Protein AF-A0A2N5FUZ9-F1 (afdb_monomer_lite)

Radius of gyration: 16.36 Å; chains: 1; bounding box: 33×52×41 Å

Structure (mmCIF, N/CA/C/O backbone):
data_AF-A0A2N5FUZ9-F1
#
_entry.id   AF-A0A2N5FUZ9-F1
#
loop_
_atom_site.group_PDB
_atom_site.id
_atom_site.type_symbol
_atom_site.label_atom_id
_atom_site.label_alt_id
_atom_site.label_comp_id
_atom_site.label_asym_id
_atom_site.label_entity_id
_atom_site.label_seq_id
_atom_site.pdbx_PDB_ins_code
_atom_site.Cartn_x
_atom_site.Cartn_y
_atom_site.Cartn_z
_atom_site.occupancy
_atom_site.B_iso_or_equiv
_atom_site.auth_seq_id
_atom_site.auth_comp_id
_atom_site.auth_asym_id
_atom_site.auth_atom_id
_atom_site.pdbx_PDB_model_num
ATOM 1 N N . MET A 1 1 ? 13.082 -1.047 24.560 1.00 42.88 1 MET A N 1
ATOM 2 C CA . MET A 1 1 ? 12.020 -1.036 23.529 1.00 42.88 1 MET A CA 1
ATOM 3 C C . MET A 1 1 ? 10.783 -0.417 24.151 1.00 42.88 1 MET A C 1
ATOM 5 O O . MET A 1 1 ? 10.277 -0.977 25.110 1.00 42.88 1 MET A O 1
ATOM 9 N N . THR A 1 2 ? 10.341 0.747 23.681 1.00 47.66 2 THR A N 1
ATOM 10 C CA . THR A 1 2 ? 9.095 1.366 24.156 1.00 47.66 2 THR A CA 1
ATOM 11 C C . THR A 1 2 ? 7.919 0.586 23.573 1.00 47.66 2 THR A C 1
ATOM 13 O O . THR A 1 2 ? 7.825 0.445 22.353 1.00 47.66 2 THR A O 1
ATOM 16 N N . THR A 1 3 ? 7.054 0.036 24.418 1.00 59.03 3 THR A N 1
ATOM 17 C CA . THR A 1 3 ? 5.822 -0.632 23.990 1.00 59.03 3 THR A CA 1
ATOM 18 C C . THR A 1 3 ? 4.867 0.409 23.402 1.00 59.03 3 THR A C 1
ATOM 20 O O . THR A 1 3 ? 4.526 1.395 24.051 1.00 59.03 3 THR A O 1
ATOM 23 N N . MET A 1 4 ? 4.473 0.237 22.136 1.00 74.44 4 MET A N 1
ATOM 24 C CA . MET A 1 4 ? 3.447 1.079 21.511 1.00 74.44 4 MET A CA 1
ATOM 25 C C . MET A 1 4 ? 2.072 0.623 22.007 1.00 74.44 4 MET A C 1
ATOM 27 O O . MET A 1 4 ? 1.635 -0.475 21.668 1.00 74.44 4 MET A O 1
ATOM 31 N N . ASN A 1 5 ? 1.395 1.461 22.795 1.00 84.19 5 ASN A N 1
ATOM 32 C CA . ASN A 1 5 ? -0.000 1.238 23.178 1.00 84.19 5 ASN A CA 1
ATOM 33 C C . ASN A 1 5 ? -0.912 1.654 22.021 1.00 84.19 5 ASN A C 1
ATOM 35 O O . ASN A 1 5 ? -1.182 2.839 21.838 1.00 84.19 5 ASN A O 1
ATOM 39 N N . LEU A 1 6 ? -1.344 0.671 21.233 1.00 90.31 6 LEU A N 1
ATOM 40 C CA . LEU A 1 6 ? -2.254 0.854 20.104 1.00 90.31 6 LEU A CA 1
ATOM 41 C C . LEU A 1 6 ? -3.660 0.407 20.491 1.00 90.31 6 LEU A C 1
ATOM 43 O O . LEU A 1 6 ? -3.822 -0.565 21.231 1.00 90.31 6 LEU A O 1
ATOM 47 N N . SER A 1 7 ? -4.679 1.095 19.984 1.00 93.56 7 SER A N 1
ATOM 48 C CA . SER A 1 7 ? -6.065 0.749 20.285 1.00 93.56 7 SER A CA 1
ATOM 49 C C . SER A 1 7 ? -6.430 -0.642 19.755 1.00 93.56 7 SER A C 1
ATOM 51 O O . SER A 1 7 ? -5.967 -1.082 18.697 1.00 93.56 7 SER A O 1
ATOM 53 N N . ASN A 1 8 ? -7.339 -1.327 20.455 1.00 93.94 8 ASN A N 1
ATOM 54 C CA . ASN A 1 8 ? -7.900 -2.598 19.985 1.00 93.94 8 ASN A CA 1
ATOM 55 C C . ASN A 1 8 ? -8.555 -2.446 18.604 1.00 93.94 8 ASN A C 1
ATOM 57 O O . ASN A 1 8 ? -8.457 -3.334 17.758 1.00 93.94 8 ASN A O 1
ATOM 61 N N . GLU A 1 9 ? -9.193 -1.298 18.348 1.00 94.00 9 GLU A N 1
ATOM 62 C CA . GLU A 1 9 ? -9.798 -1.001 17.052 1.00 94.00 9 GLU A CA 1
ATOM 63 C C . GLU A 1 9 ? -8.745 -0.932 15.935 1.00 94.00 9 GLU A C 1
ATOM 65 O O . GLU A 1 9 ? -8.957 -1.496 14.857 1.00 94.00 9 GLU A O 1
ATOM 70 N N . PHE A 1 10 ? -7.609 -0.273 16.180 1.00 94.56 10 PHE A N 1
ATOM 71 C CA . PHE A 1 10 ? -6.491 -0.256 15.242 1.00 94.56 10 PHE A CA 1
ATOM 72 C C . PHE A 1 10 ? -5.941 -1.662 15.016 1.00 94.56 10 PHE A C 1
ATOM 74 O O . PHE A 1 10 ? -5.839 -2.094 13.867 1.00 94.56 10 PHE A O 1
ATOM 81 N N . MET A 1 11 ? -5.636 -2.392 16.092 1.00 95.88 11 MET A N 1
ATOM 82 C CA . MET A 1 11 ? -5.024 -3.718 16.002 1.00 95.88 11 MET A CA 1
ATOM 83 C C . MET A 1 11 ? -5.903 -4.700 15.227 1.00 95.88 11 MET A C 1
ATOM 85 O O . MET A 1 11 ? -5.398 -5.406 14.355 1.00 95.88 11 MET A O 1
ATOM 89 N N . ASN A 1 12 ? -7.220 -4.680 15.441 1.00 96.06 12 ASN A N 1
ATOM 90 C CA . ASN A 1 12 ? -8.159 -5.509 14.683 1.00 96.06 12 ASN A CA 1
ATOM 91 C C . ASN A 1 12 ? -8.089 -5.229 13.174 1.00 96.06 12 ASN A C 1
ATOM 93 O O . ASN A 1 12 ? -7.949 -6.153 12.370 1.00 96.06 12 ASN A O 1
ATOM 97 N N . LYS A 1 13 ? -8.122 -3.953 12.770 1.00 97.31 13 LYS A N 1
ATOM 98 C CA . LYS A 1 13 ? -8.004 -3.557 11.353 1.00 97.31 13 LYS A CA 1
ATOM 99 C C . LYS A 1 13 ? -6.634 -3.914 10.781 1.00 97.31 13 LYS A C 1
ATOM 101 O O . LYS A 1 13 ? -6.542 -4.390 9.650 1.00 97.31 13 LYS A O 1
ATOM 106 N N . TYR A 1 14 ? -5.577 -3.711 11.563 1.00 96.81 14 TYR A N 1
ATOM 107 C CA . TYR A 1 14 ? -4.216 -4.058 11.184 1.00 96.81 14 TYR A CA 1
ATOM 108 C C . TYR A 1 14 ? -4.074 -5.560 10.924 1.00 96.81 14 TYR A C 1
ATOM 110 O O . TYR A 1 14 ? -3.522 -5.929 9.894 1.00 96.81 14 TYR A O 1
ATOM 118 N N . TYR A 1 15 ? -4.604 -6.431 11.789 1.00 97.44 15 TYR A N 1
ATOM 119 C CA . TYR A 1 15 ? -4.518 -7.881 11.593 1.00 97.44 15 TYR A CA 1
ATOM 120 C C . TYR A 1 15 ? -5.253 -8.351 10.338 1.00 97.44 15 TYR A C 1
ATOM 122 O O . TYR A 1 15 ? -4.710 -9.160 9.587 1.00 97.44 15 TYR A O 1
ATOM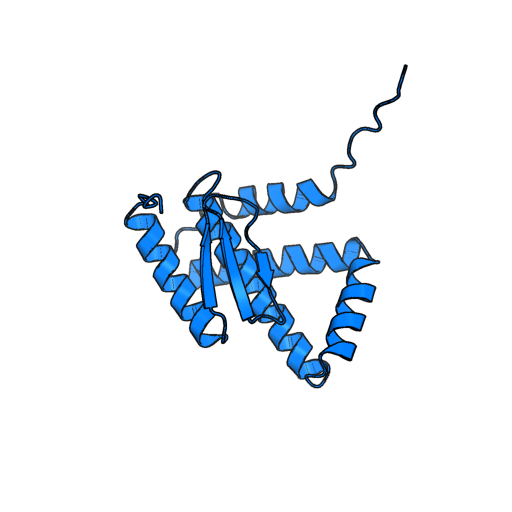 130 N N . ILE A 1 16 ? -6.430 -7.789 10.056 1.00 97.75 16 ILE A N 1
ATOM 131 C CA . ILE A 1 16 ? -7.162 -8.064 8.812 1.00 97.75 16 ILE A CA 1
ATOM 132 C C . ILE A 1 16 ? -6.282 -7.752 7.592 1.00 97.75 16 ILE A C 1
ATOM 134 O O . ILE A 1 16 ? -6.102 -8.592 6.710 1.00 97.75 16 ILE A O 1
ATOM 138 N N . LEU A 1 17 ? -5.684 -6.559 7.552 1.00 98.00 17 LEU A N 1
ATOM 139 C CA . LEU A 1 17 ? -4.818 -6.145 6.444 1.00 98.00 17 LEU A CA 1
ATOM 140 C C . LEU A 1 17 ? -3.478 -6.899 6.419 1.00 98.00 17 LEU A C 1
ATOM 142 O O . LEU A 1 17 ? -2.946 -7.177 5.344 1.00 98.00 17 LEU A O 1
ATOM 146 N N . LYS A 1 18 ? -2.951 -7.303 7.577 1.00 97.88 18 LYS A N 1
ATOM 147 C CA . LYS A 1 18 ? -1.745 -8.129 7.699 1.00 97.88 18 LYS A CA 1
ATOM 148 C C . LYS A 1 18 ? -1.938 -9.505 7.070 1.00 97.88 18 LYS A C 1
ATOM 150 O O . LYS A 1 18 ? -1.037 -9.974 6.380 1.00 97.88 18 LYS A O 1
ATOM 155 N N . GLU A 1 19 ? -3.100 -10.130 7.234 1.00 97.88 19 GLU A N 1
ATOM 156 C CA . GLU A 1 19 ? -3.388 -11.405 6.566 1.00 97.88 19 GLU A CA 1
ATOM 157 C C . GLU A 1 19 ? -3.467 -11.249 5.041 1.00 97.88 19 GLU A C 1
ATOM 159 O O . GLU A 1 19 ? -3.026 -12.130 4.298 1.00 97.88 19 GLU A O 1
ATOM 164 N N . VAL A 1 20 ? -3.947 -10.102 4.550 1.00 97.38 20 VAL A N 1
ATOM 165 C CA . VAL A 1 20 ? -3.881 -9.768 3.118 1.00 97.38 20 VAL A CA 1
ATOM 166 C C . VAL A 1 20 ? -2.424 -9.623 2.666 1.00 97.38 20 VAL A C 1
ATOM 168 O O . VAL A 1 20 ? -2.037 -10.243 1.676 1.00 97.38 20 VAL A O 1
ATOM 171 N N . ALA A 1 21 ? -1.600 -8.875 3.407 1.00 97.38 21 ALA A N 1
ATOM 172 C CA . ALA A 1 21 ? -0.172 -8.713 3.120 1.00 97.38 21 ALA A CA 1
ATOM 173 C C . ALA A 1 21 ? 0.553 -10.067 3.056 1.00 97.38 21 ALA A C 1
ATOM 175 O O . ALA A 1 21 ? 1.256 -10.360 2.086 1.00 97.38 21 ALA A O 1
ATOM 176 N N . LYS A 1 22 ? 0.302 -10.934 4.044 1.00 96.94 22 LYS A N 1
ATOM 177 C CA . LYS A 1 22 ? 0.872 -12.281 4.140 1.00 96.94 22 LYS A CA 1
ATOM 178 C C . LYS A 1 22 ? 0.509 -13.139 2.931 1.00 96.94 22 LYS A C 1
ATOM 180 O O . LYS A 1 22 ? 1.392 -13.745 2.333 1.00 96.94 22 LYS A O 1
ATOM 185 N N . LYS A 1 23 ? -0.760 -13.133 2.504 1.00 95.81 23 LYS A N 1
ATOM 186 C CA . LYS A 1 23 ? -1.211 -13.824 1.277 1.00 95.81 23 LYS A CA 1
ATOM 187 C C . LYS A 1 23 ? -0.527 -13.297 0.012 1.00 95.81 23 LYS A C 1
ATOM 189 O O . LYS A 1 23 ? -0.366 -14.031 -0.959 1.00 95.81 23 LYS A O 1
ATOM 194 N N . MET A 1 24 ? -0.108 -12.033 0.012 1.00 94.06 24 MET A N 1
ATOM 195 C CA . MET A 1 24 ? 0.657 -11.430 -1.081 1.00 94.06 24 MET A CA 1
ATOM 196 C C . MET A 1 24 ? 2.166 -11.706 -0.993 1.00 94.06 24 MET A C 1
ATOM 198 O O . MET A 1 24 ? 2.890 -11.335 -1.919 1.00 94.06 24 MET A O 1
ATOM 202 N N . GLY A 1 25 ? 2.626 -12.368 0.073 1.00 94.62 25 GLY A N 1
ATOM 203 C CA . GLY A 1 25 ? 4.031 -12.669 0.337 1.00 94.62 25 GLY A CA 1
ATOM 204 C C . GLY A 1 25 ? 4.796 -11.524 0.999 1.00 94.62 25 GLY A C 1
ATOM 205 O O . GLY A 1 25 ? 6.011 -11.475 0.858 1.00 94.62 25 GLY A O 1
ATOM 206 N N . TYR A 1 26 ? 4.107 -10.594 1.671 1.00 96.94 26 TYR A N 1
ATOM 207 C CA . TYR A 1 26 ? 4.722 -9.461 2.363 1.00 96.94 26 TYR A CA 1
ATOM 208 C C . TYR A 1 26 ? 4.686 -9.639 3.883 1.00 96.94 26 TYR A C 1
ATOM 210 O O . TYR A 1 26 ? 3.669 -10.029 4.460 1.00 96.94 26 TYR A O 1
ATOM 218 N N . LYS A 1 27 ? 5.792 -9.286 4.538 1.00 96.75 27 LYS A N 1
ATOM 219 C CA . LYS A 1 27 ? 5.875 -9.094 5.990 1.00 96.75 27 LYS A CA 1
ATOM 220 C C . LYS A 1 27 ? 5.504 -7.653 6.338 1.00 96.75 27 LYS A C 1
ATOM 222 O O . LYS A 1 27 ? 5.754 -6.741 5.557 1.00 96.75 27 LYS A O 1
ATOM 227 N N . THR A 1 28 ? 4.918 -7.437 7.512 1.00 96.62 28 THR A N 1
ATOM 228 C CA . THR A 1 28 ? 4.472 -6.111 7.962 1.00 96.62 28 THR A CA 1
ATOM 229 C C . THR A 1 28 ? 5.162 -5.705 9.260 1.00 96.62 28 THR A C 1
ATOM 231 O O . THR A 1 28 ? 5.353 -6.534 10.154 1.00 96.62 28 THR A O 1
ATOM 234 N N . ILE A 1 29 ? 5.524 -4.429 9.368 1.00 94.38 29 ILE A N 1
ATOM 235 C CA . ILE A 1 29 ? 6.200 -3.837 10.527 1.00 94.38 29 ILE A CA 1
ATOM 236 C C . ILE A 1 29 ? 5.446 -2.566 10.919 1.00 94.38 29 ILE A C 1
ATOM 238 O O . ILE A 1 29 ? 5.168 -1.736 10.060 1.00 94.38 29 ILE A O 1
ATOM 242 N N . ILE A 1 30 ? 5.120 -2.400 12.203 1.00 93.25 30 ILE A N 1
ATOM 243 C CA . ILE A 1 30 ? 4.532 -1.155 12.721 1.00 93.25 30 ILE A CA 1
ATOM 244 C C . ILE A 1 30 ? 5.650 -0.254 13.247 1.00 93.25 30 ILE A C 1
ATOM 246 O O . ILE A 1 30 ? 6.561 -0.723 13.929 1.00 93.25 30 ILE A O 1
ATOM 250 N N . THR A 1 31 ? 5.561 1.043 12.963 1.00 91.44 31 THR A N 1
ATOM 251 C CA . THR A 1 31 ? 6.496 2.068 13.439 1.00 91.44 31 THR A CA 1
ATOM 252 C C . THR A 1 31 ? 5.757 3.328 13.892 1.00 91.44 31 THR A C 1
ATOM 254 O O . THR A 1 31 ? 4.720 3.689 13.341 1.00 91.44 31 THR A O 1
ATOM 257 N N . ASN A 1 32 ? 6.315 4.048 14.864 1.00 87.44 32 ASN A N 1
ATOM 258 C CA . ASN A 1 32 ? 5.880 5.398 15.241 1.00 87.44 32 ASN A CA 1
ATOM 259 C C . ASN A 1 32 ? 6.721 6.507 14.577 1.00 87.44 32 ASN A C 1
ATOM 261 O O . ASN A 1 32 ? 6.561 7.682 14.896 1.00 87.44 32 ASN A O 1
ATOM 265 N N . ARG A 1 33 ? 7.632 6.144 13.667 1.00 83.25 33 ARG A N 1
ATOM 266 C CA . ARG A 1 33 ? 8.548 7.053 12.963 1.00 83.25 33 ARG A CA 1
ATOM 267 C C . ARG A 1 33 ? 8.435 6.883 11.453 1.00 83.25 33 ARG A C 1
ATOM 269 O O . ARG A 1 33 ? 8.149 5.789 10.976 1.00 83.25 33 ARG A O 1
ATOM 276 N N . GLY A 1 34 ? 8.743 7.948 10.714 1.00 84.94 34 GLY A N 1
ATOM 277 C CA . GLY A 1 34 ? 8.797 7.919 9.249 1.00 84.94 34 GLY A CA 1
ATOM 278 C C . GLY A 1 34 ? 7.432 7.731 8.584 1.00 84.94 34 GLY A C 1
ATOM 279 O O . GLY A 1 34 ? 6.395 7.768 9.245 1.00 84.94 34 GLY A O 1
ATOM 280 N N . VAL A 1 35 ? 7.436 7.558 7.265 1.00 88.38 35 VAL A N 1
ATOM 281 C CA . VAL A 1 35 ? 6.236 7.320 6.447 1.00 88.38 35 VAL A CA 1
ATOM 282 C C . VAL A 1 35 ? 5.939 5.829 6.317 1.00 88.38 35 VAL A C 1
ATOM 284 O O . VAL A 1 35 ? 6.847 5.009 6.466 1.00 88.38 35 VAL A O 1
ATOM 287 N N . SER A 1 36 ? 4.681 5.471 6.056 1.00 91.44 36 SER A N 1
ATOM 288 C CA . SER A 1 36 ? 4.379 4.122 5.574 1.00 91.44 36 SER A CA 1
ATOM 289 C C . SER A 1 36 ? 5.002 3.930 4.191 1.00 91.44 36 SER A C 1
ATOM 291 O O . SER A 1 36 ? 5.075 4.886 3.421 1.00 91.44 36 SER A O 1
ATOM 293 N N . PHE A 1 37 ? 5.503 2.731 3.901 1.00 93.12 37 PHE A N 1
ATOM 294 C CA . PHE A 1 37 ? 6.067 2.416 2.587 1.00 93.12 37 PHE A CA 1
ATOM 295 C C . PHE A 1 37 ? 6.107 0.909 2.328 1.00 93.12 37 PHE A C 1
ATOM 297 O O . PHE A 1 37 ? 6.257 0.097 3.248 1.00 93.12 37 PHE A O 1
ATOM 304 N N . CYS A 1 38 ? 6.050 0.541 1.051 1.00 93.06 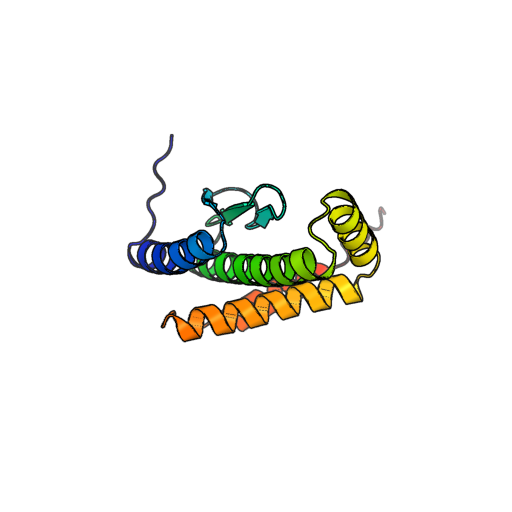38 CYS A N 1
ATOM 305 C CA . CYS A 1 38 ? 6.193 -0.823 0.568 1.00 93.06 38 CYS A CA 1
ATOM 306 C C . CYS A 1 38 ? 7.563 -1.063 -0.082 1.00 93.06 38 CYS A C 1
ATOM 308 O O . CYS A 1 38 ? 7.844 -0.627 -1.199 1.00 93.06 38 CYS A O 1
ATOM 310 N N . GLY A 1 39 ? 8.404 -1.858 0.576 1.00 91.50 39 GLY A N 1
ATOM 311 C CA . GLY A 1 39 ? 9.620 -2.412 -0.006 1.00 91.50 39 GLY A CA 1
ATOM 312 C C . GLY A 1 39 ? 9.290 -3.530 -0.994 1.00 91.50 39 GLY A C 1
ATOM 313 O O . GLY A 1 39 ? 9.182 -4.699 -0.627 1.00 91.50 39 GLY A O 1
ATOM 314 N N . HIS A 1 40 ? 9.126 -3.194 -2.274 1.00 88.31 40 HIS A N 1
ATOM 315 C CA . HIS A 1 40 ? 8.681 -4.153 -3.292 1.00 88.31 40 HIS A CA 1
ATOM 316 C C . HIS A 1 40 ? 9.592 -5.380 -3.456 1.00 88.31 40 HIS A C 1
ATOM 318 O O . HIS A 1 40 ? 9.094 -6.498 -3.617 1.00 88.31 40 HIS A O 1
ATOM 324 N N . LEU A 1 41 ? 10.911 -5.161 -3.416 1.00 87.69 41 LEU A N 1
ATOM 325 C CA . LEU A 1 41 ? 11.925 -6.206 -3.581 1.00 87.69 41 LEU A CA 1
ATOM 326 C C . LEU A 1 41 ? 12.268 -6.908 -2.264 1.00 87.69 41 LEU A C 1
ATOM 328 O O . LEU A 1 41 ? 12.572 -8.096 -2.283 1.00 87.69 41 LEU A O 1
ATOM 332 N N . THR A 1 42 ? 12.200 -6.194 -1.137 1.00 91.44 42 THR A N 1
ATOM 333 C CA . THR A 1 42 ? 12.425 -6.766 0.202 1.00 91.44 42 THR A CA 1
ATOM 334 C C . THR A 1 42 ? 11.203 -7.505 0.735 1.00 91.44 42 THR A C 1
ATOM 336 O O . THR A 1 42 ? 11.323 -8.265 1.687 1.00 91.44 42 THR A O 1
ATOM 339 N N . LYS A 1 43 ? 10.034 -7.310 0.110 1.00 93.19 43 LYS A N 1
ATOM 340 C CA . LYS A 1 43 ? 8.750 -7.886 0.524 1.00 93.19 43 LYS A CA 1
ATOM 341 C C . LYS A 1 43 ? 8.360 -7.499 1.951 1.00 93.19 43 LYS A C 1
ATOM 343 O O . LYS A 1 43 ? 7.746 -8.278 2.677 1.00 93.19 43 LYS A O 1
ATOM 348 N N . GLU A 1 44 ? 8.659 -6.262 2.332 1.00 96.44 44 GLU A N 1
ATOM 349 C CA . GLU A 1 44 ? 8.278 -5.699 3.628 1.00 96.44 44 GLU A CA 1
ATOM 350 C C . GLU A 1 44 ? 7.405 -4.454 3.451 1.00 96.44 44 GLU A C 1
ATOM 352 O O . GLU A 1 44 ? 7.646 -3.635 2.567 1.00 96.44 44 GLU A O 1
ATOM 357 N N . ILE A 1 45 ? 6.382 -4.315 4.293 1.00 97.19 45 ILE A N 1
ATOM 358 C CA . ILE A 1 45 ? 5.534 -3.125 4.387 1.00 97.19 45 ILE A CA 1
ATOM 359 C C . ILE A 1 45 ? 5.732 -2.518 5.768 1.00 97.19 45 ILE A C 1
ATOM 361 O O . ILE A 1 45 ? 5.481 -3.170 6.786 1.00 97.19 45 ILE A O 1
ATOM 365 N N . THR A 1 46 ? 6.139 -1.258 5.799 1.00 96.06 46 THR A N 1
ATOM 366 C CA . THR A 1 46 ? 6.198 -0.468 7.025 1.00 96.06 46 THR A CA 1
ATOM 367 C C . THR A 1 46 ? 4.908 0.328 7.160 1.00 96.06 46 THR A C 1
ATOM 369 O O . THR A 1 46 ? 4.525 1.042 6.238 1.00 96.06 46 THR A O 1
ATOM 372 N N . VAL A 1 47 ? 4.243 0.210 8.308 1.00 95.06 47 VAL A N 1
ATOM 373 C CA . VAL A 1 47 ? 2.996 0.902 8.646 1.00 95.06 47 VAL A CA 1
ATOM 374 C C . VAL A 1 47 ? 3.286 1.922 9.735 1.00 95.06 47 VAL A C 1
ATOM 376 O O . VAL A 1 47 ? 3.602 1.561 10.871 1.00 95.06 47 VAL A O 1
ATOM 379 N N . SER A 1 48 ? 3.185 3.201 9.386 1.00 93.06 48 SER A N 1
ATOM 380 C CA . SER A 1 48 ? 3.430 4.301 10.311 1.00 93.06 48 SER A CA 1
ATOM 381 C C . SER A 1 48 ? 2.156 4.724 11.033 1.00 93.06 48 SER A C 1
ATOM 383 O O . SER A 1 48 ? 1.135 5.012 10.415 1.00 93.06 48 SER A O 1
ATOM 385 N N . VAL A 1 49 ? 2.233 4.827 12.359 1.00 90.44 49 VAL A N 1
ATOM 386 C CA . VAL A 1 49 ? 1.156 5.351 13.220 1.00 90.44 49 VAL A CA 1
ATOM 387 C C . VAL A 1 49 ? 1.502 6.718 13.821 1.00 90.44 49 VAL A C 1
ATOM 389 O O . VAL A 1 49 ? 0.880 7.147 14.786 1.00 90.44 49 VAL A O 1
ATOM 392 N N . ARG A 1 50 ? 2.487 7.428 13.246 1.00 83.00 50 ARG A N 1
ATOM 393 C CA . ARG A 1 50 ? 3.064 8.666 13.814 1.00 83.00 50 ARG A CA 1
ATOM 394 C C . ARG A 1 50 ? 2.061 9.798 14.074 1.00 83.00 50 ARG A C 1
ATOM 396 O O . ARG A 1 50 ? 2.264 10.587 14.984 1.00 83.00 50 ARG A O 1
ATOM 403 N N . ASN A 1 51 ? 1.016 9.896 13.253 1.00 76.12 51 ASN A N 1
ATOM 404 C CA . ASN A 1 51 ? 0.061 11.004 13.303 1.00 76.12 51 ASN A CA 1
ATOM 405 C C . ASN A 1 51 ? -1.240 10.575 13.980 1.00 76.12 51 ASN A C 1
ATOM 407 O O . ASN A 1 51 ? -1.656 11.157 14.977 1.00 76.12 51 ASN A O 1
ATOM 411 N N . LYS A 1 52 ? -1.909 9.576 13.391 1.00 84.19 52 LYS A N 1
ATOM 412 C CA . LYS A 1 52 ? -3.182 9.013 13.848 1.00 84.19 52 LYS A CA 1
ATOM 413 C C . LYS A 1 52 ? -3.278 7.563 13.394 1.00 84.19 52 LYS A C 1
ATOM 415 O O . LYS A 1 52 ? -2.989 7.262 12.237 1.00 84.19 52 LYS A O 1
ATOM 420 N N . GLU A 1 53 ? -3.776 6.692 14.262 1.00 87.56 53 GLU A N 1
ATOM 421 C CA . GLU A 1 53 ? -4.009 5.274 13.961 1.00 87.56 53 GLU A CA 1
ATOM 422 C C . GLU A 1 53 ? -4.896 5.060 12.726 1.00 87.56 53 GLU A C 1
ATOM 424 O O . GLU A 1 53 ? -4.601 4.219 11.879 1.00 87.56 53 GLU A O 1
ATOM 429 N N . ALA A 1 54 ? -5.959 5.862 12.584 1.00 86.50 54 ALA A N 1
ATOM 430 C CA . ALA A 1 54 ? -6.847 5.801 11.424 1.00 86.50 54 ALA A CA 1
ATOM 431 C C . ALA A 1 54 ? -6.095 6.057 10.107 1.00 86.50 54 ALA A C 1
ATOM 433 O O . ALA A 1 54 ? -6.291 5.323 9.139 1.00 86.50 54 ALA A O 1
ATOM 434 N N . ASN A 1 55 ? -5.188 7.040 10.095 1.00 91.75 55 ASN A N 1
ATOM 435 C CA . ASN A 1 55 ? -4.353 7.328 8.931 1.00 91.75 55 ASN A CA 1
ATOM 436 C C . ASN A 1 55 ? -3.382 6.174 8.668 1.00 91.75 55 ASN A C 1
ATOM 438 O O . ASN A 1 55 ? -3.229 5.778 7.523 1.00 91.75 55 ASN A O 1
ATOM 442 N N . GLY A 1 56 ? -2.814 5.563 9.714 1.00 93.94 56 GLY A N 1
ATOM 443 C CA . GLY A 1 56 ? -1.957 4.382 9.567 1.00 93.94 56 GLY A CA 1
ATOM 444 C C . GLY A 1 56 ? -2.661 3.207 8.877 1.00 93.94 56 GLY A C 1
ATOM 445 O O . GLY A 1 56 ? -2.068 2.549 8.029 1.00 93.94 56 GLY A O 1
ATOM 446 N N . ILE A 1 57 ? -3.949 2.970 9.159 1.00 96.69 57 ILE A N 1
ATOM 447 C CA . ILE A 1 57 ? -4.743 1.952 8.441 1.00 96.69 57 ILE A CA 1
ATOM 448 C C . ILE A 1 57 ? -4.988 2.344 6.979 1.00 96.69 57 ILE A C 1
ATOM 450 O O . ILE A 1 57 ? -4.965 1.482 6.099 1.00 96.69 57 ILE A O 1
ATOM 454 N N . PHE A 1 58 ? -5.223 3.628 6.703 1.00 97.06 58 PHE A N 1
ATOM 455 C CA . PHE A 1 58 ? -5.436 4.115 5.339 1.00 97.06 58 PHE A CA 1
ATOM 456 C C . PHE A 1 58 ? -4.162 4.019 4.498 1.00 97.06 58 PHE A C 1
ATOM 458 O O . PHE A 1 58 ? -4.212 3.470 3.397 1.00 97.06 58 PHE A O 1
ATOM 465 N N . GLU A 1 59 ? -3.033 4.468 5.048 1.00 96.44 59 GLU A N 1
ATOM 466 C CA . GLU A 1 59 ? -1.703 4.330 4.457 1.00 96.44 59 GLU A CA 1
ATOM 467 C C . GLU A 1 59 ? -1.342 2.846 4.271 1.00 96.44 59 GLU A C 1
ATOM 469 O O . GLU A 1 59 ? -0.879 2.451 3.209 1.00 96.44 59 GLU A O 1
ATOM 474 N N . PHE A 1 60 ? -1.645 1.965 5.231 1.00 97.69 60 PHE A N 1
ATOM 475 C CA . PHE A 1 60 ? -1.390 0.532 5.052 1.00 97.69 60 PHE A CA 1
ATOM 476 C C . PHE A 1 60 ? -2.201 -0.065 3.887 1.00 97.69 60 PHE A C 1
ATOM 478 O O . PHE A 1 60 ? -1.676 -0.823 3.069 1.00 97.69 60 PHE A O 1
ATOM 485 N N . ALA A 1 61 ? -3.480 0.297 3.764 1.00 98.19 61 ALA A N 1
ATOM 486 C CA . ALA A 1 61 ? -4.293 -0.130 2.628 1.00 98.19 61 ALA A CA 1
ATOM 487 C C . ALA A 1 61 ? -3.772 0.431 1.291 1.00 98.19 61 ALA A C 1
ATOM 489 O O . ALA A 1 61 ? -3.839 -0.269 0.278 1.00 98.19 61 ALA A O 1
ATOM 490 N N . HIS A 1 62 ? -3.239 1.656 1.292 1.00 97.94 62 HIS A N 1
ATOM 491 C CA . HIS A 1 62 ? -2.558 2.258 0.145 1.00 97.94 62 HIS A CA 1
ATOM 492 C C . HIS A 1 62 ? -1.325 1.439 -0.278 1.00 97.94 62 HIS A C 1
ATOM 494 O O . HIS A 1 62 ? -1.240 1.013 -1.432 1.00 97.94 62 HIS A O 1
ATOM 500 N N . GLU A 1 63 ? -0.451 1.079 0.668 1.00 97.88 63 GLU A N 1
ATOM 501 C CA . GLU A 1 63 ? 0.735 0.256 0.392 1.00 97.88 63 GLU A CA 1
ATOM 502 C C . GLU A 1 63 ? 0.386 -1.127 -0.181 1.00 97.88 63 GLU A C 1
ATOM 504 O O . GLU A 1 63 ? 1.057 -1.628 -1.087 1.00 97.88 63 GLU A O 1
ATOM 509 N N . LEU A 1 64 ? -0.710 -1.741 0.278 1.00 98.06 64 LEU A N 1
ATOM 510 C CA . LEU A 1 64 ? -1.222 -2.989 -0.305 1.00 98.06 64 LEU A CA 1
ATOM 511 C C . LEU A 1 64 ? -1.717 -2.805 -1.749 1.00 98.06 64 LEU A C 1
ATOM 513 O O . LEU A 1 64 ? -1.595 -3.721 -2.574 1.00 98.06 64 LEU A O 1
ATOM 517 N N . GLY A 1 65 ? -2.233 -1.619 -2.079 1.00 97.88 65 GLY A N 1
ATOM 518 C CA . GLY A 1 65 ? -2.515 -1.201 -3.450 1.00 97.88 65 GLY A CA 1
ATOM 519 C C . GLY A 1 65 ? -1.264 -1.266 -4.326 1.00 97.88 65 GLY A C 1
ATOM 520 O O . GLY A 1 65 ? -1.288 -1.917 -5.380 1.00 97.88 65 GLY A O 1
ATOM 521 N N . HIS A 1 66 ? -0.149 -0.709 -3.848 1.00 96.56 66 HIS A N 1
ATOM 522 C CA . HIS A 1 66 ? 1.137 -0.797 -4.537 1.00 96.56 66 HIS A CA 1
ATOM 523 C C . HIS A 1 66 ? 1.676 -2.223 -4.635 1.00 96.56 66 HIS A C 1
ATOM 525 O O . HIS A 1 66 ? 2.130 -2.625 -5.707 1.00 96.56 66 HIS A O 1
ATOM 531 N N . CYS A 1 67 ? 1.568 -3.041 -3.580 1.00 96.25 67 CYS A N 1
ATOM 532 C CA . CYS A 1 67 ? 1.946 -4.459 -3.643 1.00 96.25 67 CYS A CA 1
ATOM 533 C C . CYS A 1 67 ? 1.234 -5.177 -4.802 1.00 96.25 67 CYS A C 1
ATOM 535 O O . CYS A 1 67 ? 1.833 -5.992 -5.511 1.00 96.25 67 CYS A O 1
ATOM 537 N N . LYS A 1 68 ? -0.053 -4.872 -5.019 1.00 95.12 68 LYS A N 1
ATOM 538 C CA . LYS A 1 68 ? -0.858 -5.488 -6.080 1.00 95.12 68 LYS A CA 1
ATOM 539 C C . LYS A 1 68 ? -0.421 -5.020 -7.467 1.00 95.12 68 LYS A C 1
ATOM 541 O O . LYS A 1 68 ? -0.323 -5.845 -8.378 1.00 95.12 68 LYS A O 1
ATOM 546 N N . GLN A 1 69 ? -0.154 -3.725 -7.633 1.00 94.69 69 GLN A N 1
ATOM 547 C CA . GLN A 1 69 ? 0.397 -3.173 -8.875 1.00 94.69 69 GLN A CA 1
ATOM 548 C C . GLN A 1 69 ? 1.763 -3.790 -9.193 1.00 94.69 69 GLN A C 1
ATOM 550 O O . GLN A 1 69 ? 1.974 -4.272 -10.307 1.00 94.69 69 GLN A O 1
ATOM 555 N N . PHE A 1 70 ? 2.655 -3.839 -8.198 1.00 93.62 70 PHE A N 1
ATOM 556 C CA . PHE A 1 70 ? 3.984 -4.422 -8.324 1.00 93.62 70 PHE A CA 1
ATOM 557 C C . PHE A 1 70 ? 3.910 -5.886 -8.746 1.00 93.62 70 PHE A C 1
ATOM 559 O O . PHE A 1 70 ? 4.542 -6.258 -9.724 1.00 93.62 70 PHE A O 1
ATOM 566 N N . ARG A 1 71 ? 3.089 -6.715 -8.085 1.00 92.00 71 ARG A N 1
ATOM 567 C CA . ARG A 1 71 ? 2.943 -8.134 -8.450 1.00 92.00 71 ARG A CA 1
ATOM 568 C C . ARG A 1 71 ? 2.480 -8.315 -9.897 1.00 92.00 71 ARG A C 1
ATOM 570 O O . ARG A 1 71 ? 3.002 -9.172 -10.600 1.00 92.00 71 ARG A O 1
ATOM 577 N N . LYS A 1 72 ? 1.533 -7.493 -10.362 1.00 92.56 72 LYS A N 1
ATOM 578 C CA . LYS A 1 72 ? 1.076 -7.529 -11.760 1.00 92.56 72 LYS A CA 1
ATOM 579 C C . LYS A 1 72 ? 2.214 -7.196 -12.732 1.00 92.56 72 LYS A C 1
ATOM 581 O O . LYS A 1 72 ? 2.326 -7.829 -13.776 1.00 92.56 72 LYS A O 1
ATOM 586 N N . ARG A 1 73 ? 3.051 -6.212 -12.394 1.00 92.81 73 ARG A N 1
ATOM 587 C CA . ARG A 1 73 ? 4.216 -5.807 -13.199 1.00 92.81 73 ARG A CA 1
ATOM 588 C C . ARG A 1 73 ? 5.330 -6.840 -13.175 1.00 92.81 73 ARG A C 1
ATOM 590 O O . ARG A 1 73 ? 5.871 -7.131 -14.228 1.00 92.81 73 ARG A O 1
ATOM 597 N N . TRP A 1 74 ? 5.610 -7.410 -12.007 1.00 91.31 74 TRP A N 1
ATOM 598 C CA . TRP A 1 74 ? 6.577 -8.485 -11.799 1.00 91.31 74 TRP A CA 1
ATOM 599 C C . TRP A 1 74 ? 6.320 -9.647 -12.758 1.00 91.31 74 TRP A C 1
ATOM 601 O O . TRP A 1 74 ? 7.199 -10.003 -13.532 1.00 91.31 74 TRP A O 1
ATOM 611 N N . ILE A 1 75 ? 5.074 -10.130 -12.797 1.00 90.69 75 ILE A N 1
ATOM 612 C CA . ILE A 1 75 ? 4.648 -11.199 -13.710 1.00 90.69 75 ILE A CA 1
ATOM 613 C C . ILE A 1 75 ? 4.745 -10.742 -15.173 1.00 90.69 75 ILE A C 1
ATOM 615 O O . ILE A 1 75 ? 5.282 -11.455 -16.012 1.00 90.69 75 ILE A O 1
ATOM 619 N N . LYS A 1 76 ? 4.248 -9.538 -15.496 1.00 92.00 76 LYS A N 1
ATOM 620 C CA . LYS A 1 76 ? 4.241 -9.022 -16.876 1.00 92.00 76 LYS A CA 1
ATOM 621 C C . LYS A 1 76 ? 5.649 -8.843 -17.461 1.00 92.00 76 LYS A C 1
ATOM 623 O O . LYS A 1 76 ? 5.818 -8.993 -18.664 1.00 92.00 76 LYS A O 1
ATOM 628 N N . LEU A 1 77 ? 6.618 -8.455 -16.636 1.00 91.19 77 LEU A N 1
ATOM 629 C CA . LEU A 1 77 ? 7.981 -8.109 -17.050 1.00 91.19 77 LEU A CA 1
ATOM 630 C C . LEU A 1 77 ? 8.976 -9.270 -16.877 1.00 91.19 77 LEU A C 1
ATOM 632 O O . LEU A 1 77 ? 10.163 -9.069 -17.102 1.00 91.19 77 LEU A O 1
ATOM 636 N N . GLY A 1 78 ? 8.508 -10.464 -16.498 1.00 90.19 78 GLY A N 1
ATOM 637 C CA . GLY A 1 78 ? 9.331 -11.677 -16.479 1.00 90.19 78 GLY A CA 1
ATOM 638 C C . GLY A 1 78 ? 10.143 -11.910 -15.204 1.00 90.19 78 GLY A C 1
ATOM 639 O O . GLY A 1 78 ? 11.115 -12.649 -15.245 1.00 90.19 78 GLY A O 1
ATOM 640 N N . GLU A 1 79 ? 9.760 -11.309 -14.075 1.00 88.62 79 GLU A N 1
ATOM 641 C CA . GLU A 1 79 ? 10.351 -11.579 -12.750 1.00 88.62 79 GLU A CA 1
ATOM 642 C C . GLU A 1 79 ? 11.860 -11.276 -12.598 1.00 88.62 79 GLU A C 1
ATOM 644 O O . GLU A 1 79 ? 12.487 -11.650 -11.605 1.00 88.62 79 GLU A O 1
ATOM 649 N N . ASP A 1 80 ? 12.448 -10.538 -13.539 1.00 91.00 80 ASP A N 1
ATOM 650 C CA . ASP A 1 80 ? 13.833 -10.081 -13.454 1.00 91.00 80 ASP A CA 1
ATOM 651 C C . ASP A 1 80 ? 13.938 -8.797 -12.608 1.00 91.00 80 ASP A C 1
ATOM 653 O O . ASP A 1 80 ? 13.260 -7.789 -12.850 1.00 91.00 80 ASP A O 1
ATOM 657 N N . LYS A 1 81 ? 14.810 -8.820 -11.591 1.00 89.12 81 LYS A N 1
ATOM 658 C CA . LYS A 1 81 ? 14.993 -7.695 -10.660 1.00 89.12 81 LYS A CA 1
ATOM 659 C C . LYS A 1 81 ? 15.530 -6.440 -11.346 1.00 89.12 81 LYS A C 1
ATOM 661 O O . LYS A 1 81 ? 15.122 -5.346 -10.956 1.00 89.12 81 LYS A O 1
ATOM 666 N N . GLU A 1 82 ? 16.431 -6.567 -12.312 1.00 91.88 82 GLU A N 1
ATOM 667 C CA . GLU A 1 82 ? 17.043 -5.425 -12.990 1.00 91.88 82 GLU A CA 1
ATOM 668 C C . GLU A 1 82 ? 16.079 -4.795 -13.996 1.00 91.88 82 GLU A C 1
ATOM 670 O O . GLU A 1 82 ? 15.922 -3.572 -13.985 1.00 91.88 82 GLU A O 1
ATOM 675 N N . ILE A 1 83 ? 15.321 -5.603 -14.748 1.00 91.69 83 ILE A N 1
ATOM 676 C CA . ILE A 1 83 ? 14.251 -5.099 -15.633 1.00 91.69 83 ILE A CA 1
ATOM 677 C C . ILE A 1 83 ? 13.213 -4.318 -14.821 1.00 91.69 83 ILE A C 1
ATOM 679 O O . ILE A 1 83 ? 12.799 -3.215 -15.188 1.00 91.69 83 ILE A O 1
ATOM 683 N N . ILE A 1 84 ? 12.813 -4.859 -13.671 1.00 90.75 84 ILE A N 1
ATOM 684 C CA . ILE A 1 84 ? 11.852 -4.212 -12.778 1.00 90.75 84 ILE A CA 1
ATOM 685 C C . ILE A 1 84 ? 12.412 -2.906 -12.214 1.00 90.75 84 ILE A C 1
ATOM 687 O O . ILE A 1 84 ? 11.723 -1.885 -12.243 1.00 90.75 84 ILE A O 1
ATOM 691 N N . LYS A 1 85 ? 13.661 -2.894 -11.736 1.00 90.75 85 LYS A N 1
ATOM 692 C CA . LYS A 1 85 ? 14.306 -1.659 -11.266 1.00 90.75 85 LYS A CA 1
ATOM 693 C C . LYS A 1 85 ? 14.357 -0.606 -12.369 1.00 90.75 85 LYS A C 1
ATOM 695 O O . LYS A 1 85 ? 14.044 0.552 -12.098 1.00 90.75 85 LYS A O 1
ATOM 700 N N . GLN A 1 86 ? 14.718 -0.990 -13.593 1.00 91.44 86 GLN A N 1
ATOM 701 C CA . GLN A 1 86 ? 14.760 -0.072 -14.727 1.00 91.44 86 GLN A CA 1
ATOM 702 C C . GLN A 1 86 ? 13.375 0.505 -15.036 1.00 91.44 86 GLN A C 1
ATOM 704 O O . GLN A 1 86 ? 13.242 1.723 -15.147 1.00 91.44 86 GLN A O 1
ATOM 709 N N . TYR A 1 87 ? 12.335 -0.333 -15.078 1.00 90.69 87 TYR A N 1
ATOM 710 C CA . TYR A 1 87 ? 10.960 0.118 -15.301 1.00 90.69 87 TYR A CA 1
ATOM 711 C C . TYR A 1 87 ? 10.534 1.191 -14.292 1.00 90.69 87 TYR A C 1
ATOM 713 O O . TYR A 1 87 ? 9.989 2.224 -14.679 1.00 90.69 87 TYR A O 1
ATOM 721 N N . TYR A 1 88 ? 10.794 0.971 -12.999 1.00 87.38 88 TYR A N 1
ATOM 722 C CA . TYR A 1 88 ? 10.434 1.937 -11.960 1.00 87.38 88 TYR A CA 1
ATOM 723 C C . TYR A 1 88 ? 11.255 3.232 -12.075 1.00 87.38 88 TYR A C 1
ATOM 725 O O . TYR A 1 88 ? 10.672 4.311 -12.008 1.00 87.38 88 TYR A O 1
ATOM 733 N N . ARG A 1 89 ? 12.562 3.151 -12.379 1.00 88.75 89 ARG A N 1
ATOM 734 C CA . ARG A 1 89 ? 13.395 4.342 -12.653 1.00 88.75 89 ARG A CA 1
ATOM 735 C C . ARG A 1 89 ? 12.857 5.176 -13.813 1.00 88.75 89 ARG A C 1
ATOM 737 O O . ARG A 1 89 ? 12.888 6.399 -13.748 1.00 88.75 89 ARG A O 1
ATOM 744 N N . GLU A 1 90 ? 12.400 4.542 -14.888 1.00 89.19 90 GLU A N 1
ATOM 745 C CA . GLU A 1 90 ? 11.830 5.247 -16.041 1.00 89.19 90 GLU A CA 1
ATOM 746 C C . GLU A 1 90 ? 10.441 5.811 -15.746 1.00 89.19 90 GLU A C 1
ATOM 748 O O . GLU A 1 90 ? 10.130 6.935 -16.142 1.00 89.19 90 GLU A O 1
ATOM 753 N N . ARG A 1 91 ? 9.609 5.060 -15.020 1.00 87.12 91 ARG A N 1
ATOM 754 C CA . ARG A 1 91 ? 8.285 5.507 -14.584 1.00 87.12 91 ARG A CA 1
ATOM 755 C C . ARG A 1 91 ? 8.380 6.749 -13.699 1.00 87.12 91 ARG A C 1
ATOM 757 O O . ARG A 1 91 ? 7.628 7.693 -13.934 1.00 87.12 91 ARG A O 1
ATOM 764 N N . ASP A 1 92 ? 9.333 6.786 -12.772 1.00 85.94 92 ASP A N 1
ATOM 765 C CA . ASP A 1 92 ? 9.519 7.902 -11.837 1.00 85.94 92 ASP A CA 1
ATOM 766 C C . ASP A 1 92 ? 10.033 9.188 -12.518 1.00 85.94 92 ASP A C 1
ATOM 768 O O . ASP A 1 92 ? 9.873 10.279 -11.973 1.00 85.94 92 ASP A O 1
ATOM 772 N N . LYS A 1 93 ? 10.567 9.111 -13.750 1.00 88.00 93 LYS A N 1
ATOM 773 C CA . LYS A 1 93 ? 10.890 10.307 -14.559 1.00 88.00 93 LYS A CA 1
ATOM 774 C C . LYS A 1 93 ? 9.640 11.065 -15.017 1.00 88.00 93 LYS A C 1
ATOM 776 O O . LYS A 1 93 ? 9.720 12.251 -15.327 1.00 88.00 93 LYS A O 1
ATOM 781 N N . SER A 1 94 ? 8.487 10.398 -15.090 1.00 89.94 94 SER A N 1
ATOM 782 C CA . SER A 1 94 ? 7.223 11.009 -15.499 1.00 89.94 94 SER A CA 1
ATOM 783 C C . SER A 1 94 ? 6.333 11.254 -14.286 1.00 89.94 94 SER A C 1
ATOM 785 O O . SER A 1 94 ? 5.699 10.331 -13.772 1.00 89.94 94 SER A O 1
ATOM 787 N N . LYS A 1 95 ? 6.213 12.526 -13.882 1.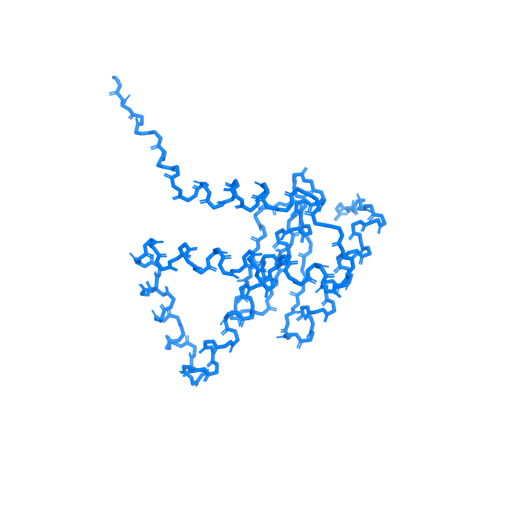00 87.31 95 LYS A N 1
ATOM 788 C CA . LYS A 1 95 ? 5.321 12.942 -12.785 1.00 87.31 95 LYS A CA 1
ATOM 789 C C . LYS A 1 95 ? 3.889 12.434 -12.976 1.00 87.31 95 LYS A C 1
ATOM 791 O O . LYS A 1 95 ? 3.292 11.925 -12.037 1.00 87.31 95 LYS A O 1
ATOM 796 N N . LEU A 1 96 ? 3.360 12.503 -14.201 1.00 88.38 96 LEU A N 1
ATOM 797 C CA . LEU A 1 96 ? 2.013 12.016 -14.507 1.00 88.38 96 LEU A CA 1
ATOM 798 C C . LEU A 1 96 ? 1.879 10.501 -14.298 1.00 88.38 96 LEU A C 1
ATOM 800 O O . LEU A 1 96 ? 0.912 10.060 -13.683 1.00 88.38 96 LEU A O 1
ATOM 804 N N . ARG A 1 97 ? 2.838 9.695 -14.780 1.00 89.38 97 ARG A N 1
ATOM 805 C CA . ARG A 1 97 ? 2.790 8.232 -14.594 1.00 89.38 97 ARG A CA 1
ATOM 806 C C . ARG A 1 97 ? 2.896 7.848 -13.125 1.00 89.38 97 ARG A C 1
ATOM 808 O O . ARG A 1 97 ? 2.158 6.975 -12.685 1.00 89.38 97 ARG A O 1
ATOM 815 N N . PHE A 1 98 ? 3.789 8.504 -12.388 1.00 89.50 98 PHE A N 1
ATOM 816 C CA . PHE A 1 98 ? 3.901 8.328 -10.945 1.00 89.50 98 PHE A CA 1
ATOM 817 C C . PHE A 1 98 ? 2.568 8.634 -10.244 1.00 89.50 98 PHE A C 1
ATOM 819 O O . PHE A 1 98 ? 2.063 7.801 -9.503 1.00 89.50 98 PHE A O 1
ATOM 826 N N . MET A 1 99 ? 1.925 9.762 -10.552 1.00 90.75 99 MET A N 1
ATOM 827 C CA . MET A 1 99 ? 0.645 10.113 -9.926 1.00 90.75 99 MET A CA 1
ATOM 828 C C . MET A 1 99 ? -0.494 9.155 -10.254 1.00 90.75 99 MET A C 1
ATOM 830 O O . MET A 1 99 ? -1.286 8.825 -9.376 1.00 90.75 99 MET A O 1
ATOM 834 N N . LEU A 1 100 ? -0.599 8.709 -11.507 1.00 92.38 100 LEU A N 1
ATOM 835 C CA . LEU A 1 100 ? -1.613 7.724 -11.879 1.00 92.38 100 LEU A CA 1
ATOM 836 C C . LEU A 1 100 ? -1.421 6.415 -11.102 1.00 92.38 100 LEU A C 1
ATOM 838 O O . LEU A 1 100 ? -2.407 5.787 -10.726 1.00 92.38 100 LEU A O 1
ATOM 842 N N . ASP A 1 101 ? -0.173 6.039 -10.815 1.00 92.88 101 ASP A N 1
ATOM 843 C CA . ASP A 1 101 ? 0.146 4.897 -9.961 1.00 92.88 101 ASP A CA 1
ATOM 844 C C . ASP A 1 101 ? -0.286 5.111 -8.503 1.00 92.88 101 ASP A C 1
ATOM 846 O O . ASP A 1 101 ? -0.902 4.207 -7.936 1.00 92.88 101 ASP A O 1
ATOM 850 N N . GLU A 1 102 ? -0.021 6.281 -7.915 1.00 94.62 102 GLU A N 1
ATOM 851 C CA . GLU A 1 102 ? -0.474 6.632 -6.558 1.00 94.62 102 GLU A CA 1
ATOM 852 C C . GLU A 1 102 ? -2.008 6.604 -6.464 1.00 94.62 102 GLU A C 1
ATOM 854 O O . GLU A 1 102 ? -2.582 5.918 -5.619 1.00 94.62 102 GLU A O 1
ATOM 859 N N . VAL A 1 103 ? -2.709 7.276 -7.384 1.00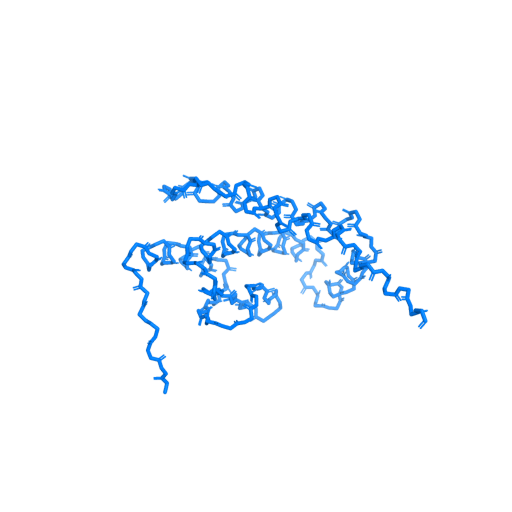 96.00 103 VAL A N 1
ATOM 860 C CA . VAL A 1 103 ? -4.184 7.300 -7.414 1.00 96.00 103 VAL A CA 1
ATOM 861 C C . VAL A 1 103 ? -4.753 5.888 -7.559 1.00 96.00 103 VAL A C 1
ATOM 863 O O . VAL A 1 103 ? -5.678 5.505 -6.840 1.00 96.00 103 VAL A O 1
ATOM 866 N N . ASP A 1 104 ? -4.188 5.081 -8.454 1.00 96.62 104 ASP A N 1
ATOM 867 C CA . ASP A 1 104 ? -4.609 3.697 -8.652 1.00 96.62 104 ASP A CA 1
ATOM 868 C C . ASP A 1 104 ? -4.343 2.819 -7.409 1.00 96.62 104 ASP A C 1
ATOM 870 O O . ASP A 1 104 ? -5.126 1.908 -7.110 1.00 96.62 104 ASP A O 1
ATOM 874 N N . ALA A 1 105 ? -3.290 3.101 -6.636 1.00 97.25 105 ALA A N 1
ATOM 875 C CA . ALA A 1 105 ? -3.024 2.432 -5.366 1.00 97.25 105 ALA A CA 1
ATOM 876 C C . ALA A 1 105 ? -4.036 2.844 -4.286 1.00 97.25 105 ALA A C 1
ATOM 878 O O . ALA A 1 105 ? -4.592 1.967 -3.617 1.00 97.25 105 ALA A O 1
ATOM 879 N N . TRP A 1 106 ? -4.369 4.135 -4.176 1.00 97.75 106 TRP A N 1
ATOM 880 C CA . TRP A 1 106 ? -5.413 4.636 -3.271 1.00 97.75 106 TRP A CA 1
ATOM 881 C C . TRP A 1 106 ? -6.792 4.049 -3.604 1.00 97.75 106 TRP A C 1
ATOM 883 O O . TRP A 1 106 ? -7.520 3.608 -2.713 1.00 97.75 106 TRP A O 1
ATOM 893 N N . ILE A 1 107 ? -7.152 3.943 -4.886 1.00 98.06 107 ILE A N 1
ATOM 894 C CA . ILE A 1 107 ? -8.407 3.298 -5.309 1.00 98.06 107 ILE A CA 1
ATOM 895 C C . ILE A 1 107 ? -8.428 1.822 -4.887 1.00 98.06 107 ILE A C 1
ATOM 897 O O . ILE A 1 107 ? -9.418 1.337 -4.328 1.00 98.06 107 ILE A O 1
ATOM 901 N N . LYS A 1 108 ? -7.329 1.090 -5.111 1.00 97.88 108 LYS A N 1
ATOM 902 C CA . LYS A 1 108 ? -7.208 -0.314 -4.684 1.00 97.88 108 LYS A CA 1
ATOM 903 C C . LYS A 1 108 ? -7.313 -0.464 -3.167 1.00 97.88 108 LYS A C 1
ATOM 905 O O . LYS A 1 108 ? -7.996 -1.385 -2.714 1.00 97.88 108 LYS A O 1
ATOM 910 N N . GLY A 1 109 ? -6.683 0.429 -2.406 1.00 98.06 109 GLY A N 1
ATOM 911 C CA . GLY A 1 109 ? -6.762 0.460 -0.948 1.00 98.06 109 GLY A CA 1
ATOM 912 C C . GLY A 1 109 ? -8.186 0.709 -0.450 1.00 98.06 109 GLY A C 1
ATOM 913 O O . GLY A 1 109 ? -8.676 -0.038 0.396 1.00 98.06 109 GLY A O 1
ATOM 914 N N . TYR A 1 110 ? -8.909 1.665 -1.042 1.00 98.25 110 TYR A N 1
ATOM 915 C CA . TYR A 1 110 ? -10.318 1.921 -0.721 1.00 98.25 110 TYR A CA 1
ATOM 916 C C . TYR A 1 110 ? -11.192 0.675 -0.923 1.00 98.25 110 TYR A C 1
ATOM 918 O O . TYR A 1 110 ? -11.936 0.267 -0.027 1.00 98.25 110 TYR A O 1
ATOM 926 N N . ILE A 1 111 ? -11.074 0.038 -2.095 1.00 98.12 111 ILE A N 1
ATOM 927 C CA . ILE A 1 111 ? -11.822 -1.183 -2.424 1.00 98.12 111 ILE A CA 1
ATOM 928 C C . ILE A 1 111 ? -11.474 -2.304 -1.439 1.00 98.12 111 ILE A C 1
ATOM 930 O O . ILE A 1 111 ? -12.364 -3.034 -0.997 1.00 98.12 111 ILE A O 1
ATOM 934 N N . LEU A 1 112 ? -10.195 -2.440 -1.076 1.00 97.94 112 LEU A N 1
ATOM 935 C CA . LEU A 1 112 ? -9.738 -3.437 -0.113 1.00 97.94 112 LEU A CA 1
ATOM 936 C C . LEU A 1 112 ? -10.383 -3.231 1.263 1.00 97.94 112 LEU A C 1
ATOM 938 O O . LEU A 1 112 ? -10.903 -4.191 1.829 1.00 97.94 112 LEU A O 1
ATOM 942 N N . LEU A 1 113 ? -10.400 -1.999 1.778 1.00 97.81 113 LEU A N 1
ATOM 943 C CA . LEU A 1 113 ? -11.027 -1.684 3.065 1.00 97.81 113 LEU A CA 1
ATOM 944 C C . LEU A 1 113 ? -12.522 -2.023 3.055 1.00 97.81 113 LEU A C 1
ATOM 946 O O . LEU A 1 113 ? -13.000 -2.719 3.952 1.00 97.81 113 LEU A O 1
ATOM 950 N N . LYS A 1 114 ? -13.244 -1.611 2.004 1.00 97.56 114 LYS A N 1
ATOM 951 C CA . LYS A 1 114 ? -14.680 -1.894 1.845 1.00 97.56 114 LYS A CA 1
ATOM 952 C C . LYS A 1 114 ? -14.978 -3.392 1.827 1.00 97.56 114 LYS A C 1
ATOM 954 O O . LYS A 1 114 ? -15.907 -3.827 2.500 1.00 97.56 114 LYS A O 1
ATOM 959 N N . ARG A 1 115 ? -14.183 -4.180 1.096 1.00 97.38 115 ARG A N 1
ATOM 960 C CA . ARG A 1 115 ? -14.348 -5.643 1.004 1.00 97.38 115 ARG A CA 1
ATOM 961 C C . ARG A 1 115 ? -14.112 -6.371 2.323 1.00 97.38 115 ARG A C 1
ATOM 963 O O . ARG A 1 115 ? -14.642 -7.457 2.502 1.00 97.38 115 ARG A O 1
ATOM 970 N N . ASN A 1 116 ? -13.337 -5.780 3.227 1.00 96.25 116 ASN A N 1
ATOM 971 C CA . ASN A 1 116 ? -13.045 -6.351 4.539 1.00 96.25 116 ASN A CA 1
ATOM 972 C C . ASN A 1 116 ? -13.876 -5.711 5.668 1.00 96.25 116 ASN A C 1
ATOM 974 O O . ASN A 1 116 ? -13.530 -5.849 6.837 1.00 96.25 116 ASN A O 1
ATOM 978 N N . GLY A 1 117 ? -14.943 -4.971 5.340 1.00 96.06 117 GLY A N 1
ATOM 979 C CA . GLY A 1 117 ? -15.828 -4.362 6.339 1.00 96.06 117 GLY A CA 1
ATOM 980 C C . GLY A 1 117 ? -15.193 -3.230 7.157 1.00 96.06 117 GLY A C 1
ATOM 981 O O . GLY A 1 117 ? -15.739 -2.833 8.185 1.00 96.06 117 GLY A O 1
ATOM 982 N N . ILE A 1 118 ? -14.055 -2.676 6.723 1.00 96.31 118 ILE A N 1
ATOM 983 C CA . ILE A 1 118 ? -13.382 -1.582 7.429 1.00 96.31 118 ILE A CA 1
ATOM 984 C C . ILE A 1 118 ? -14.003 -0.248 7.000 1.00 96.31 118 ILE A C 1
ATOM 986 O O . ILE A 1 118 ? -14.112 0.059 5.811 1.00 96.31 118 ILE A O 1
ATOM 990 N N . LYS A 1 119 ? -14.407 0.572 7.979 1.00 94.50 119 LYS A N 1
ATOM 991 C CA . LYS A 1 119 ? -14.981 1.906 7.735 1.00 94.50 119 LYS A CA 1
ATOM 992 C C . LYS A 1 119 ? -13.981 2.803 6.992 1.00 94.50 119 LYS A C 1
ATOM 994 O O . LYS A 1 119 ? -12.841 2.955 7.418 1.00 94.50 119 LYS A O 1
ATOM 999 N N . THR A 1 120 ? -14.446 3.462 5.932 1.00 95.88 120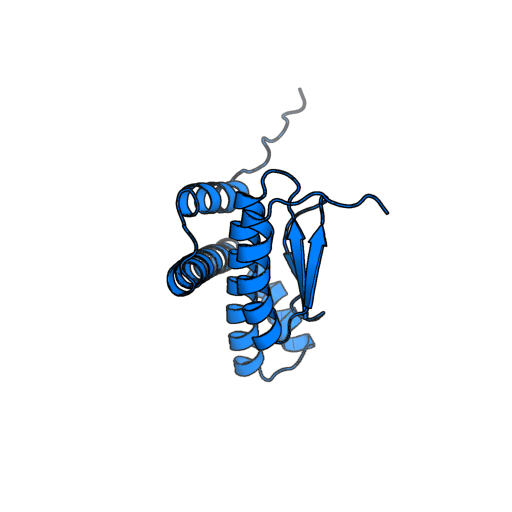 THR A N 1
ATOM 1000 C CA . THR A 1 120 ? -13.631 4.317 5.045 1.00 95.88 120 THR A CA 1
ATOM 1001 C C . THR A 1 120 ? -13.929 5.814 5.190 1.00 95.88 120 THR A C 1
ATOM 1003 O O . THR A 1 120 ? -13.583 6.605 4.312 1.00 95.88 120 THR A O 1
ATOM 1006 N N . LYS A 1 121 ? -14.616 6.233 6.263 1.00 94.75 121 LYS A N 1
ATOM 1007 C CA . LYS A 1 121 ? -14.905 7.655 6.512 1.00 94.75 121 LYS A CA 1
ATOM 1008 C C . LYS A 1 121 ? -13.583 8.419 6.653 1.00 94.75 121 LYS A C 1
ATOM 1010 O O . LYS A 1 121 ? -12.759 8.053 7.481 1.00 94.75 121 LYS A O 1
ATOM 1015 N N . GLY A 1 122 ? -13.391 9.460 5.843 1.00 93.06 122 GLY A N 1
ATOM 1016 C CA . GLY A 1 122 ? -12.157 10.256 5.810 1.00 93.06 122 GLY A CA 1
ATOM 1017 C C . GLY A 1 122 ? -11.040 9.700 4.917 1.00 93.06 122 GLY A C 1
ATOM 1018 O O . GLY A 1 122 ? -10.049 10.393 4.719 1.00 93.06 122 GLY A O 1
ATOM 1019 N N . TYR A 1 123 ? -11.203 8.508 4.325 1.00 95.94 123 TYR A N 1
ATOM 1020 C CA . TYR A 1 123 ? -10.183 7.904 3.457 1.00 95.94 123 TYR A CA 1
ATOM 1021 C C . TYR A 1 123 ? -9.898 8.762 2.221 1.00 95.94 123 TYR A C 1
ATOM 1023 O O . TYR A 1 123 ? -8.751 9.088 1.953 1.00 95.94 123 TYR A O 1
ATOM 1031 N N . ILE A 1 124 ? -10.945 9.165 1.492 1.00 94.69 124 ILE A N 1
ATOM 1032 C CA . ILE A 1 124 ? -10.810 9.968 0.265 1.00 94.69 124 ILE A CA 1
ATOM 1033 C C . ILE A 1 124 ? -10.195 11.335 0.570 1.00 94.69 124 ILE A C 1
ATOM 1035 O O . ILE A 1 124 ? -9.315 11.781 -0.154 1.00 94.69 124 ILE A O 1
ATOM 1039 N N . THR A 1 125 ? -10.600 11.973 1.671 1.00 94.88 125 THR A N 1
ATOM 1040 C CA . THR A 1 125 ? -10.011 13.243 2.116 1.00 94.88 125 THR A CA 1
ATOM 1041 C C . THR A 1 125 ? -8.523 13.092 2.436 1.00 94.88 125 THR A C 1
ATOM 1043 O O . THR A 1 125 ? -7.725 13.937 2.044 1.00 94.88 125 THR A O 1
ATOM 1046 N N . HIS A 1 126 ? -8.133 12.006 3.110 1.00 94.31 126 HIS A N 1
ATOM 1047 C CA . HIS A 1 126 ? -6.730 11.722 3.408 1.00 94.31 126 HIS A CA 1
ATOM 1048 C C . HIS A 1 126 ? -5.920 11.411 2.140 1.00 94.31 126 HIS A C 1
ATOM 1050 O O . HIS A 1 126 ? -4.849 11.979 1.955 1.00 94.31 126 HIS A O 1
ATOM 1056 N N . ALA A 1 127 ? -6.461 10.586 1.238 1.00 94.69 127 ALA A N 1
ATOM 1057 C CA . ALA A 1 127 ? -5.848 10.273 -0.050 1.00 94.69 127 ALA A CA 1
ATOM 1058 C C . ALA A 1 127 ? -5.629 11.537 -0.895 1.00 94.69 127 ALA A C 1
ATOM 1060 O O . ALA A 1 127 ? -4.547 11.730 -1.436 1.00 94.69 127 ALA A O 1
ATOM 1061 N N . ALA A 1 128 ? -6.624 12.430 -0.956 1.00 92.94 128 ALA A N 1
ATOM 1062 C CA . ALA A 1 128 ? -6.516 13.701 -1.665 1.00 92.94 128 ALA A CA 1
ATOM 1063 C C . ALA A 1 128 ? -5.396 14.583 -1.093 1.00 92.94 128 ALA A C 1
ATOM 1065 O O . ALA A 1 128 ? -4.608 15.118 -1.862 1.00 92.94 128 ALA A O 1
ATOM 1066 N N . TYR A 1 129 ? -5.271 14.672 0.236 1.00 91.31 129 TYR A N 1
ATOM 1067 C CA . TYR A 1 129 ? -4.167 15.389 0.885 1.00 91.31 129 TYR A CA 1
ATOM 1068 C C . TYR A 1 129 ? -2.793 14.785 0.542 1.00 91.31 129 TYR A C 1
ATOM 1070 O O . TYR A 1 129 ? -1.855 15.516 0.229 1.00 91.31 129 TYR A O 1
ATOM 1078 N N . CYS A 1 130 ? -2.665 13.454 0.569 1.00 90.50 130 CYS A N 1
ATOM 1079 C CA . CYS A 1 130 ? -1.422 12.774 0.201 1.00 90.50 130 CYS A CA 1
ATOM 1080 C C . CYS A 1 130 ? -1.060 13.012 -1.271 1.00 90.50 130 CYS A C 1
ATOM 1082 O O . CYS A 1 130 ? 0.084 13.346 -1.568 1.00 90.50 130 CYS A O 1
ATOM 1084 N N . VAL A 1 131 ? -2.032 12.909 -2.181 1.00 88.81 131 VAL A N 1
ATOM 1085 C CA . VAL A 1 131 ? -1.816 13.149 -3.613 1.00 88.81 131 VAL A CA 1
ATOM 1086 C C . VAL A 1 131 ? -1.462 14.615 -3.886 1.00 88.81 131 VAL A C 1
ATOM 1088 O O . VAL A 1 131 ? -0.516 14.874 -4.625 1.00 88.81 131 VAL A O 1
ATOM 1091 N N . ASP A 1 132 ? -2.149 15.569 -3.247 1.00 86.94 132 ASP A N 1
ATOM 1092 C CA . ASP A 1 132 ? -1.871 17.009 -3.374 1.00 86.94 132 ASP A CA 1
ATOM 1093 C C . ASP A 1 132 ? -0.444 17.372 -2.936 1.00 86.94 132 ASP A C 1
ATOM 1095 O O . ASP A 1 132 ? 0.219 18.202 -3.556 1.00 86.94 132 ASP A O 1
ATOM 1099 N N . SER A 1 133 ? 0.094 16.681 -1.925 1.00 84.25 133 SER A N 1
ATOM 1100 C CA . SER A 1 133 ? 1.466 16.915 -1.456 1.00 84.25 133 SER A CA 1
ATOM 1101 C C . SER A 1 133 ? 2.539 16.684 -2.534 1.00 84.25 133 SER A C 1
ATOM 1103 O O . SER A 1 133 ? 3.621 17.265 -2.453 1.00 84.25 133 SER A O 1
ATOM 1105 N N . HIS A 1 134 ? 2.239 15.911 -3.586 1.00 77.44 134 HIS A N 1
ATOM 1106 C CA . HIS A 1 134 ? 3.128 15.747 -4.741 1.00 77.44 134 HIS A CA 1
ATOM 1107 C C . HIS A 1 134 ? 3.118 16.949 -5.704 1.00 77.44 134 HIS A C 1
ATOM 1109 O O . HIS A 1 134 ? 4.035 17.081 -6.519 1.00 77.44 134 HIS A O 1
ATOM 1115 N N . PHE A 1 135 ? 2.112 17.825 -5.616 1.00 71.75 135 PHE A N 1
ATOM 1116 C CA . PHE A 1 135 ? 1.984 19.049 -6.414 1.00 71.75 135 PHE A CA 1
ATOM 1117 C C . PHE A 1 135 ? 2.551 20.285 -5.726 1.00 71.75 135 PHE A C 1
ATOM 1119 O O . PHE A 1 135 ? 2.889 21.253 -6.410 1.00 71.75 135 PHE A O 1
ATOM 1126 N N . GLN A 1 136 ? 2.681 20.264 -4.399 1.00 69.12 136 GLN A N 1
ATOM 1127 C CA . GLN A 1 136 ? 3.260 21.373 -3.654 1.00 69.12 136 GLN A CA 1
ATOM 1128 C C . GLN A 1 136 ? 4.755 21.483 -3.980 1.00 69.12 136 GLN A C 1
ATOM 1130 O O . GLN A 1 136 ? 5.619 20.851 -3.370 1.00 69.12 136 GLN A O 1
ATOM 1135 N N . THR A 1 137 ? 5.085 22.317 -4.968 1.00 52.47 137 THR A N 1
ATOM 1136 C CA . THR A 1 137 ? 6.422 22.890 -5.085 1.00 52.47 137 THR A CA 1
ATOM 1137 C C . THR A 1 137 ? 6.705 23.599 -3.771 1.00 52.47 137 THR A C 1
ATOM 1139 O O . THR A 1 137 ? 5.927 24.473 -3.383 1.00 52.47 137 THR A O 1
ATOM 1142 N N . LYS A 1 138 ? 7.800 23.247 -3.080 1.00 47.81 138 LYS A N 1
ATOM 1143 C CA . LYS A 1 138 ? 8.327 24.105 -2.011 1.00 47.81 138 LYS A CA 1
ATOM 1144 C C . LYS A 1 138 ? 8.279 25.547 -2.530 1.00 47.81 138 LYS A C 1
ATOM 1146 O O . LYS A 1 138 ? 8.737 25.750 -3.660 1.00 47.81 138 LYS A O 1
ATOM 1151 N N . PRO A 1 139 ? 7.733 26.522 -1.783 1.00 44.50 139 PRO A N 1
ATOM 1152 C CA . PRO A 1 139 ? 7.903 27.907 -2.181 1.00 44.50 139 PRO A CA 1
ATOM 1153 C C . PRO A 1 139 ? 9.402 28.117 -2.381 1.00 44.50 139 PRO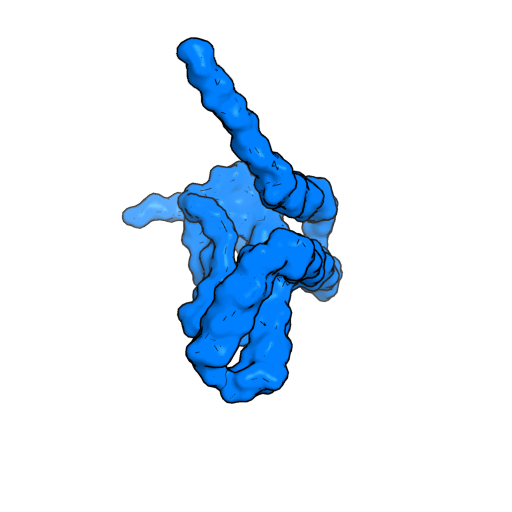 A C 1
ATOM 1155 O O . PRO A 1 139 ? 10.199 27.768 -1.504 1.00 44.50 139 PRO A O 1
ATOM 1158 N N . ASN A 1 140 ? 9.790 28.601 -3.563 1.00 41.47 140 ASN A N 1
ATOM 1159 C CA . ASN A 1 140 ? 11.121 29.150 -3.746 1.00 41.47 140 ASN A CA 1
ATOM 1160 C C . ASN A 1 140 ? 11.251 30.209 -2.658 1.00 41.47 140 ASN A C 1
ATOM 1162 O O . ASN A 1 140 ? 10.583 31.238 -2.718 1.00 41.47 140 ASN A O 1
ATOM 1166 N N . THR A 1 141 ? 12.048 29.935 -1.628 1.00 39.88 141 THR A N 1
ATOM 1167 C CA . THR A 1 141 ? 12.539 30.988 -0.753 1.00 39.88 141 THR A CA 1
ATOM 1168 C C . THR A 1 141 ? 13.313 31.924 -1.665 1.00 39.88 141 THR A C 1
ATOM 1170 O O . THR A 1 141 ? 14.461 31.638 -2.011 1.00 39.88 141 THR A O 1
ATOM 1173 N N . VAL A 1 142 ? 12.654 32.988 -2.121 1.00 45.25 142 VAL A N 1
ATOM 1174 C CA . VAL A 1 142 ? 13.329 34.170 -2.635 1.00 45.25 142 VAL A CA 1
ATOM 1175 C C . VAL A 1 142 ? 14.179 34.626 -1.461 1.00 45.25 142 VAL A C 1
ATOM 1177 O O . VAL A 1 142 ? 13.658 35.063 -0.436 1.00 45.25 142 VAL A O 1
ATOM 1180 N N . LYS A 1 143 ? 15.482 34.361 -1.546 1.00 42.41 143 LYS A N 1
ATOM 1181 C CA . LYS A 1 143 ? 16.443 34.981 -0.647 1.00 42.41 143 LYS A CA 1
ATOM 1182 C C . LYS A 1 143 ? 16.414 36.462 -1.008 1.00 42.41 143 LYS A C 1
ATOM 1184 O O . LYS A 1 143 ? 16.846 36.806 -2.106 1.00 42.41 143 LYS A O 1
ATOM 1189 N N . ASN A 1 144 ? 15.809 37.265 -0.137 1.00 47.09 144 ASN A N 1
ATOM 1190 C CA . ASN A 1 144 ? 16.039 38.706 -0.112 1.00 47.09 144 ASN A CA 1
ATOM 1191 C C . ASN A 1 144 ? 17.494 38.972 0.275 1.00 47.09 144 ASN A C 1
ATOM 1193 O O . ASN A 1 144 ? 18.014 38.199 1.118 1.00 47.09 144 ASN A O 1
#

Sequence (144 aa):
MTTMNLSNEFMNKYYILKEVAKKMGYKTIITNRGVSFCGHLTKEITVSVRNKEANGIFEFAHELGHCKQFRKRWIKLGEDKEIIKQYYRERDKSKLRFMLDEVDAWIKGYILLKRNGIKTKGYITHAAYCVDSHFQTKPNTVKN

Foldseek 3Di:
DDDDDDDPLLVVLVVLLQVVLVVLVAHEAEDLDDAWAAPQVVRYTYQHCVPHSVVSSLSSLLRSLVSVVSVVVCVVQPVDPVSSVVVVVVQVVDLVSVLVSSVSSSVSSQVSCVVSVHDCVCSVVSSVVVSVVSVDDPPPPPPD

pLDDT: mean 88.95, std 13.36, range [39.88, 98.25]

Secondary structure (DSSP, 8-state):
-------HHHHHHHHHHHHHHHHTT-EEEEESSS--EEETTTTEEEEE-SS-HHHHHHHHHHHHHHHHHHHHHHHHTTS-HHHHHHHHHHHHT-HHHHHHHHHHHHHHHHHHHHHTT---TTHHHHHHHHHHTTT---------